Protein AF-A0A820PA06-F1 (afdb_monomer)

Organism: NCBI:txid433720

Secondary structure (DSSP, 8-state):
---SHHHHHHHHHHTT--EEEE-TTS-EEEE-S---HHHHHHHHT-HHHHTT-HHHHHHHHHHHHHHHHHHHHS-----

Solvent-accessible surface area (backbone atoms only — not comparable to full-atom values): 4661 Å² total; per-residue (Å²): 134,55,90,41,55,49,61,12,54,40,55,37,40,79,69,77,43,71,48,74,49,58,40,90,97,65,44,68,47,78,43,81,65,85,69,55,55,70,55,54,50,51,55,57,69,29,53,73,36,47,74,70,38,61,66,60,35,52,52,52,44,54,50,47,20,51,51,32,42,48,51,68,76,53,67,82,77,89,125

Radius of gyration: 12.65 Å; Cα contacts (8 Å, |Δi|>4): 91; chains: 1; bounding box: 40×21×32 Å

Foldseek 3Di:
DLPFQLSLQQLCLVLVHKDWAADPPFDIDIDNDRDDSVVSVCVLCPCRRYVNPVVSSVVVSVVSSVVSVVCVVDPPPPD

Nearest PDB structures (foldseek):
  8jfk-assembly1_N  TM=9.157E-01  e=2.478E-03  Homo sapiens
  8jfl-assembly1_N  TM=8.651E-01  e=3.624E-03  Homo sapiens
  8hki-assembly1_d  TM=2.819E-01  e=5.999E+00  Homo sapiens

pLDDT: mean 86.55, std 11.09, range [39.41, 95.19]

Mean predicted aligned error: 5.06 Å

InterPro domains:
  IPR008734 Phosphorylase kinase alpha/beta subunit [PTHR10749] (2-75)

Sequence (79 aa):
MVDSLAPAVTNLLVRGKIVTMGIFGYEETVIDKPMRPNEIFKILYSENIFGRSIFHAVLLQELLINIAVFMNTYPVTIV

Structure (mmCIF, N/CA/C/O backbone):
data_AF-A0A820PA06-F1
#
_entry.id   AF-A0A820PA06-F1
#
loop_
_atom_site.group_PDB
_atom_site.id
_atom_site.type_symbol
_atom_site.label_atom_id
_atom_site.label_alt_id
_atom_site.label_comp_id
_atom_site.label_asym_id
_atom_site.label_entity_id
_atom_site.label_seq_id
_atom_site.pdbx_PDB_ins_code
_atom_site.Cartn_x
_atom_site.Cartn_y
_atom_site.Cartn_z
_atom_site.occupancy
_atom_site.B_iso_or_equiv
_atom_site.auth_seq_id
_atom_site.auth_comp_id
_atom_site.auth_asym_id
_atom_site.auth_atom_id
_atom_site.pdbx_PDB_model_num
ATOM 1 N N . MET A 1 1 ? -4.331 10.168 15.311 1.00 50.78 1 MET A N 1
ATOM 2 C CA . MET A 1 1 ? -3.384 10.580 14.259 1.00 50.78 1 MET A CA 1
ATOM 3 C C . MET A 1 1 ? -3.104 9.366 13.395 1.00 50.78 1 MET A C 1
ATOM 5 O O . MET A 1 1 ? -2.726 8.330 13.930 1.00 50.78 1 MET A O 1
ATOM 9 N N . VAL A 1 2 ? -3.457 9.434 12.114 1.00 58.44 2 VAL A N 1
ATOM 10 C CA . VAL A 1 2 ? -3.157 8.380 11.139 1.00 58.44 2 VAL A CA 1
ATOM 11 C C . VAL A 1 2 ? -1.928 8.869 10.401 1.00 58.44 2 VAL A C 1
ATOM 13 O O . VAL A 1 2 ? -2.057 9.493 9.363 1.00 58.44 2 VAL A O 1
ATOM 16 N N . ASP A 1 3 ? -0.754 8.625 10.972 1.00 69.50 3 ASP A N 1
ATOM 17 C CA . ASP A 1 3 ? 0.512 9.140 10.426 1.00 69.50 3 ASP A CA 1
ATOM 18 C C . ASP A 1 3 ? 1.306 8.011 9.747 1.00 69.50 3 ASP A C 1
ATOM 20 O O . ASP A 1 3 ? 2.527 8.044 9.638 1.00 69.50 3 ASP A O 1
ATOM 24 N N . SER A 1 4 ? 0.618 6.933 9.358 1.00 84.69 4 SER A N 1
ATOM 25 C CA . SER A 1 4 ? 1.244 5.731 8.818 1.00 84.69 4 SER A CA 1
ATOM 26 C C . SER A 1 4 ? 0.334 5.023 7.819 1.00 84.69 4 SER A C 1
ATOM 28 O O . SER A 1 4 ? -0.885 4.947 7.997 1.00 84.69 4 SER A O 1
ATOM 30 N N . LEU A 1 5 ? 0.958 4.463 6.783 1.00 90.38 5 LEU A N 1
ATOM 31 C CA . LEU A 1 5 ? 0.309 3.811 5.649 1.00 90.38 5 LEU A CA 1
ATOM 32 C C . LEU A 1 5 ? -0.621 2.662 6.060 1.00 90.38 5 LEU A C 1
ATOM 34 O O . LEU A 1 5 ? -1.751 2.584 5.590 1.00 90.38 5 LEU A O 1
ATOM 38 N N . ALA A 1 6 ? -0.181 1.764 6.942 1.00 91.00 6 ALA A N 1
ATOM 39 C CA . ALA A 1 6 ? -0.978 0.587 7.289 1.00 91.00 6 ALA A CA 1
ATOM 40 C C . ALA A 1 6 ? -2.253 0.930 8.090 1.00 91.00 6 ALA A C 1
ATOM 42 O O . ALA A 1 6 ? -3.330 0.444 7.728 1.00 91.00 6 ALA A O 1
ATOM 43 N N . PRO A 1 7 ? -2.195 1.815 9.108 1.00 91.88 7 PRO A N 1
ATOM 44 C CA . PRO A 1 7 ? -3.396 2.394 9.706 1.00 91.88 7 PRO A CA 1
ATOM 45 C C . PRO A 1 7 ? -4.270 3.159 8.706 1.00 91.88 7 PRO A C 1
ATOM 47 O O . PRO A 1 7 ? -5.492 3.077 8.799 1.00 91.88 7 PRO A O 1
ATOM 50 N N . ALA A 1 8 ? -3.679 3.881 7.745 1.00 92.69 8 ALA A N 1
ATOM 51 C CA . ALA A 1 8 ? -4.432 4.609 6.723 1.00 92.69 8 ALA A CA 1
ATOM 52 C C . ALA A 1 8 ? -5.253 3.665 5.841 1.00 92.69 8 ALA A C 1
ATOM 54 O O . ALA A 1 8 ? -6.472 3.807 5.760 1.00 92.69 8 ALA A O 1
ATOM 55 N N . VAL A 1 9 ? -4.610 2.646 5.269 1.00 93.12 9 VAL A N 1
ATOM 56 C CA . VAL A 1 9 ? -5.275 1.613 4.464 1.00 93.12 9 VAL A CA 1
ATOM 57 C C . VAL A 1 9 ? -6.353 0.911 5.286 1.00 93.12 9 VAL A C 1
ATOM 59 O O . VAL A 1 9 ? -7.494 0.833 4.847 1.00 93.12 9 VAL A O 1
ATOM 62 N N . THR A 1 10 ? -6.044 0.487 6.514 1.00 92.38 10 THR A N 1
ATOM 63 C CA . THR A 1 10 ? -7.031 -0.165 7.393 1.00 92.38 10 THR A CA 1
ATOM 64 C C . THR A 1 10 ? -8.250 0.726 7.640 1.00 92.38 10 THR A C 1
ATOM 66 O O . THR A 1 10 ? -9.378 0.252 7.523 1.00 92.38 10 THR A O 1
ATOM 69 N N . ASN A 1 11 ? -8.047 2.019 7.915 1.00 91.25 11 ASN A N 1
ATOM 70 C CA . ASN A 1 11 ? -9.136 2.976 8.121 1.00 91.25 11 ASN A CA 1
ATOM 71 C C . ASN A 1 11 ? -10.030 3.151 6.889 1.00 91.25 11 ASN A C 1
ATOM 73 O O . ASN A 1 11 ? -11.240 3.318 7.033 1.00 91.25 11 ASN A O 1
ATOM 77 N N . LEU A 1 12 ? -9.458 3.115 5.686 1.00 91.56 12 LEU A N 1
ATOM 78 C CA . LEU A 1 12 ? -10.237 3.165 4.449 1.00 91.56 12 LEU A CA 1
ATOM 79 C C . LEU A 1 12 ? -11.090 1.898 4.295 1.00 91.56 12 LEU A C 1
ATOM 81 O O . LEU A 1 12 ? -12.294 1.998 4.045 1.00 91.56 12 LEU A O 1
ATOM 85 N N . LEU A 1 13 ? -10.500 0.723 4.528 1.00 93.06 13 LEU A N 1
ATOM 86 C CA . LEU A 1 13 ? -11.182 -0.567 4.389 1.00 93.06 13 LEU A CA 1
ATOM 87 C C . LEU A 1 13 ? -12.353 -0.732 5.365 1.00 93.06 13 LEU A C 1
ATOM 89 O O . LEU A 1 13 ? -13.455 -1.088 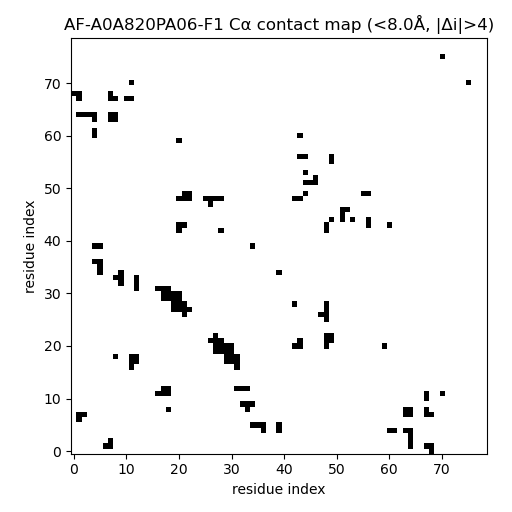4.951 1.00 93.06 13 LEU A O 1
ATOM 93 N N . VAL A 1 14 ? -12.169 -0.407 6.651 1.00 90.88 14 VAL A N 1
ATOM 94 C CA . VAL A 1 14 ? -13.251 -0.515 7.657 1.00 90.88 14 VAL A CA 1
ATOM 95 C C . VAL A 1 14 ? -14.411 0.455 7.399 1.00 90.88 14 VAL A C 1
ATOM 97 O O . VAL A 1 14 ? -15.501 0.269 7.931 1.00 90.88 14 VAL A O 1
ATOM 100 N N . ARG A 1 15 ? -14.206 1.472 6.551 1.00 88.81 15 ARG A N 1
ATOM 101 C CA . ARG A 1 15 ? -15.240 2.411 6.075 1.00 88.81 15 ARG A CA 1
ATOM 102 C C . ARG A 1 15 ? -15.876 1.972 4.746 1.00 88.81 15 ARG A C 1
ATOM 104 O O . ARG A 1 15 ? -16.464 2.795 4.030 1.00 88.81 15 ARG A O 1
ATOM 111 N N . GLY A 1 16 ? -15.727 0.694 4.394 1.00 89.00 16 GLY A N 1
ATOM 112 C CA . GLY A 1 16 ? -16.306 0.088 3.195 1.00 89.00 16 GLY A CA 1
ATOM 113 C C . GLY A 1 16 ? -15.710 0.621 1.894 1.00 89.00 16 GLY A C 1
ATOM 114 O O . GLY A 1 16 ? -16.406 0.671 0.882 1.00 89.00 16 GLY A O 1
ATOM 115 N N . LYS A 1 17 ? -14.464 1.108 1.918 1.00 91.19 17 LYS A N 1
ATOM 116 C CA . LYS A 1 17 ? -13.722 1.479 0.705 1.00 91.19 17 LYS A CA 1
ATOM 117 C C . LYS A 1 17 ? -12.795 0.335 0.313 1.00 91.19 17 LYS A C 1
ATOM 119 O O . LYS A 1 17 ? -12.400 -0.457 1.157 1.00 91.19 17 LYS A O 1
ATOM 124 N N . ILE A 1 18 ? -12.440 0.278 -0.963 1.00 93.00 18 ILE A N 1
ATOM 125 C CA . ILE A 1 18 ? -11.427 -0.631 -1.504 1.00 93.00 18 ILE A CA 1
ATOM 126 C C . ILE A 1 18 ? -10.257 0.235 -1.961 1.00 93.00 18 ILE A C 1
ATOM 128 O O . ILE A 1 18 ? -10.476 1.324 -2.498 1.00 93.00 18 ILE A O 1
ATOM 132 N N . VAL A 1 19 ? -9.029 -0.219 -1.717 1.00 93.75 19 VAL A N 1
ATOM 133 C CA . VAL A 1 19 ? -7.822 0.519 -2.101 1.00 93.75 19 VAL A CA 1
ATOM 134 C C . VAL A 1 19 ? -7.132 -0.222 -3.236 1.00 93.75 19 VAL A C 1
ATOM 136 O O . VAL A 1 19 ? -6.624 -1.319 -3.034 1.00 93.75 19 VAL A O 1
ATOM 139 N N . THR A 1 20 ? -7.079 0.391 -4.414 1.00 93.12 20 THR A N 1
ATOM 140 C CA . THR A 1 20 ? -6.267 -0.096 -5.536 1.00 93.12 20 THR A CA 1
ATOM 141 C C . THR A 1 20 ? -4.965 0.691 -5.579 1.00 93.12 20 THR A C 1
ATOM 143 O O . THR A 1 20 ? -4.981 1.922 -5.577 1.00 93.12 20 THR A O 1
ATOM 146 N N . MET A 1 21 ? -3.835 -0.011 -5.583 1.00 91.94 21 MET A N 1
ATOM 147 C CA . MET A 1 21 ? -2.502 0.581 -5.668 1.00 91.94 21 MET A CA 1
ATOM 148 C C . MET A 1 21 ? -1.865 0.221 -7.002 1.00 91.94 21 MET A C 1
ATOM 150 O O . MET A 1 21 ? -1.647 -0.958 -7.275 1.00 91.94 21 MET A O 1
ATOM 154 N N . GLY A 1 22 ? -1.528 1.234 -7.794 1.00 89.81 22 GLY A N 1
ATOM 155 C CA . GLY A 1 22 ? -0.692 1.064 -8.971 1.00 89.81 22 GLY A CA 1
ATOM 156 C C . GLY A 1 22 ? -0.900 2.087 -10.058 1.00 89.81 22 GLY A C 1
ATOM 157 O O . GLY A 1 22 ? -1.406 3.182 -9.805 1.00 89.81 22 GLY A O 1
ATOM 158 N N . ILE A 1 23 ? -0.434 1.736 -11.251 1.00 86.44 23 ILE A N 1
ATOM 159 C CA . ILE A 1 23 ? -0.589 2.561 -12.442 1.00 86.44 23 ILE A CA 1
ATOM 160 C C . ILE A 1 23 ? -1.745 1.981 -13.244 1.00 86.44 23 ILE A C 1
ATOM 162 O O . ILE A 1 23 ? -1.687 0.844 -13.710 1.00 86.44 23 ILE A O 1
ATOM 166 N N . PHE A 1 24 ? -2.780 2.794 -13.434 1.00 85.31 24 PHE A N 1
ATOM 167 C CA . PHE A 1 24 ? -3.946 2.418 -14.220 1.00 85.31 24 PHE A CA 1
ATOM 168 C C . PHE A 1 24 ? -3.547 1.915 -15.615 1.00 85.31 24 PHE A C 1
ATOM 170 O O . PHE A 1 24 ? -2.804 2.585 -16.338 1.00 85.31 24 PHE A O 1
ATOM 177 N N . GLY A 1 25 ? -4.058 0.742 -15.994 1.00 84.06 25 GLY A N 1
ATOM 178 C CA . GLY A 1 25 ? -3.754 0.101 -17.279 1.00 84.06 25 GLY A CA 1
ATOM 179 C C . GLY A 1 25 ? -2.426 -0.666 -17.327 1.00 84.06 25 GLY A C 1
ATOM 180 O O . GLY A 1 25 ? -2.062 -1.157 -18.394 1.00 84.06 25 GLY A O 1
ATOM 181 N N . TYR A 1 26 ? -1.723 -0.780 -16.199 1.00 85.25 26 TYR A N 1
ATOM 182 C CA . TYR A 1 26 ? -0.525 -1.604 -16.030 1.00 85.25 26 TYR A CA 1
ATOM 183 C C . TYR A 1 26 ? -0.727 -2.566 -14.845 1.00 85.25 26 TYR A C 1
ATOM 185 O O . TYR A 1 26 ? -1.758 -3.225 -14.747 1.00 85.25 26 TYR A O 1
ATOM 193 N N . GLU A 1 27 ? 0.261 -2.674 -13.958 1.00 89.12 27 GLU A N 1
ATOM 194 C CA . GLU A 1 27 ? 0.195 -3.474 -12.741 1.00 89.12 27 GLU A CA 1
ATOM 195 C C . GLU A 1 27 ? -0.556 -2.711 -11.646 1.00 89.12 27 GLU A C 1
ATOM 197 O O . GLU A 1 27 ? -0.165 -1.615 -11.228 1.00 89.12 27 GLU A O 1
ATOM 202 N N . GLU A 1 28 ? -1.628 -3.330 -11.157 1.00 90.81 28 GLU A N 1
ATOM 203 C CA . GLU A 1 28 ? -2.451 -2.832 -10.064 1.00 90.81 28 GLU A CA 1
ATOM 204 C C . GLU A 1 28 ? -2.667 -3.946 -9.041 1.00 90.81 28 GLU A C 1
ATOM 206 O O . GLU A 1 28 ? -2.922 -5.102 -9.380 1.00 90.81 28 GLU A O 1
ATOM 211 N N . THR A 1 29 ? -2.589 -3.599 -7.761 1.00 92.94 29 THR A N 1
ATOM 212 C CA . THR A 1 29 ? -2.923 -4.506 -6.664 1.00 92.94 29 THR A CA 1
ATOM 213 C C . THR A 1 29 ? -4.128 -3.967 -5.916 1.00 92.94 29 THR A C 1
ATOM 215 O O . THR A 1 29 ? -4.103 -2.854 -5.389 1.00 92.94 29 THR A O 1
ATOM 218 N N . VAL A 1 30 ? -5.184 -4.774 -5.855 1.00 93.69 30 VAL A N 1
ATOM 219 C CA . VAL A 1 30 ? -6.383 -4.466 -5.077 1.00 93.69 30 VAL A CA 1
ATOM 220 C C . VAL A 1 30 ? -6.193 -4.967 -3.651 1.00 93.69 30 VAL A C 1
ATOM 222 O O . VAL A 1 30 ? -5.887 -6.136 -3.423 1.00 93.69 30 VAL A O 1
ATOM 225 N N . ILE A 1 31 ? -6.397 -4.073 -2.690 1.00 94.06 31 ILE A N 1
ATOM 226 C CA . ILE A 1 31 ? -6.444 -4.377 -1.266 1.00 94.06 31 ILE A CA 1
ATOM 227 C C . ILE A 1 31 ? -7.898 -4.232 -0.824 1.00 94.06 31 ILE A C 1
ATOM 229 O O . ILE A 1 31 ? -8.445 -3.129 -0.771 1.00 94.06 31 ILE A O 1
ATOM 233 N N . ASP A 1 32 ? -8.519 -5.365 -0.518 1.00 93.75 32 ASP A N 1
ATOM 234 C CA . ASP A 1 32 ? -9.922 -5.496 -0.111 1.00 93.75 32 ASP A CA 1
ATOM 235 C C . ASP A 1 32 ? -10.083 -5.943 1.353 1.00 93.75 32 ASP A C 1
ATOM 237 O O . ASP A 1 32 ? -11.179 -5.909 1.911 1.00 93.75 32 ASP A O 1
ATOM 241 N N . LYS A 1 33 ? -8.979 -6.323 2.002 1.00 92.56 33 LYS A N 1
ATOM 242 C CA . LYS A 1 33 ? -8.927 -6.758 3.399 1.00 92.56 33 LYS A CA 1
ATOM 243 C C . LYS A 1 33 ? -7.707 -6.184 4.120 1.00 92.56 33 LYS A C 1
ATOM 245 O O . LYS A 1 33 ? -6.690 -5.917 3.477 1.00 92.56 33 LYS A O 1
ATOM 250 N N . PRO A 1 34 ? -7.767 -6.006 5.452 1.00 88.94 34 PRO A N 1
ATOM 251 C CA . PRO A 1 34 ? -6.611 -5.563 6.219 1.00 88.94 34 PRO A CA 1
ATOM 252 C C . PRO A 1 34 ? -5.421 -6.511 6.034 1.00 88.94 34 PRO A C 1
ATOM 254 O O . PRO A 1 34 ? -5.562 -7.733 6.104 1.00 88.94 34 PRO A O 1
ATOM 257 N N . MET A 1 35 ? -4.244 -5.933 5.821 1.00 91.50 35 MET A N 1
ATOM 258 C CA . MET A 1 35 ? -2.981 -6.645 5.629 1.00 91.50 35 MET A CA 1
ATOM 259 C C . MET A 1 35 ? -1.961 -6.205 6.676 1.00 91.50 35 MET A C 1
ATOM 261 O O . MET A 1 35 ? -2.104 -5.152 7.307 1.00 91.50 35 MET A O 1
ATOM 265 N N . ARG A 1 36 ? -0.896 -6.989 6.863 1.00 91.75 36 ARG A N 1
ATOM 266 C CA . ARG A 1 36 ? 0.192 -6.588 7.762 1.00 91.75 36 ARG A CA 1
ATOM 267 C C . ARG A 1 36 ? 0.935 -5.385 7.168 1.00 91.75 36 ARG A C 1
ATOM 269 O O . ARG A 1 36 ? 1.117 -5.335 5.951 1.00 91.75 36 ARG A O 1
ATOM 276 N N . PRO A 1 37 ? 1.465 -4.464 7.996 1.00 90.50 37 PRO A N 1
ATOM 277 C CA . PRO A 1 37 ? 2.186 -3.292 7.497 1.00 90.50 37 PRO A CA 1
ATOM 278 C C . PRO A 1 37 ? 3.305 -3.624 6.502 1.00 90.50 37 PRO A C 1
ATOM 280 O O . PRO A 1 37 ? 3.443 -2.963 5.478 1.00 90.50 37 PRO A O 1
ATOM 283 N N . ASN A 1 38 ? 4.043 -4.706 6.758 1.00 91.62 38 ASN A N 1
ATOM 284 C CA . ASN A 1 38 ? 5.125 -5.162 5.886 1.00 91.62 38 ASN A CA 1
ATOM 285 C C . ASN A 1 38 ? 4.631 -5.645 4.516 1.00 91.62 38 ASN A C 1
ATOM 287 O O . ASN A 1 38 ? 5.373 -5.557 3.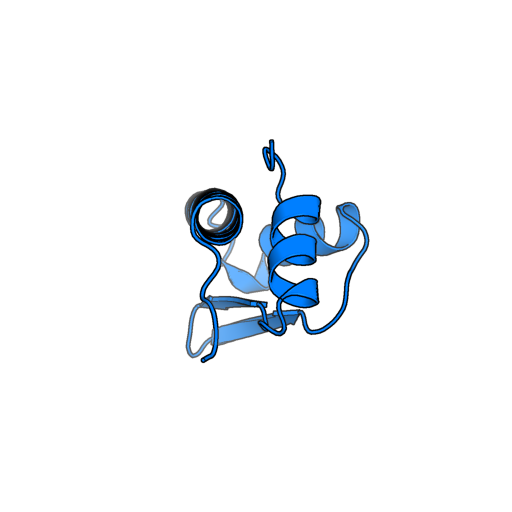545 1.00 91.62 38 ASN A O 1
ATOM 291 N N . GLU A 1 39 ? 3.415 -6.183 4.425 1.00 93.12 39 GLU A N 1
ATOM 292 C CA . GLU A 1 39 ? 2.840 -6.633 3.153 1.00 93.12 39 GLU A CA 1
ATOM 293 C C . GLU A 1 39 ? 2.409 -5.431 2.314 1.00 93.12 39 GLU A C 1
ATOM 295 O O . GLU A 1 39 ? 2.755 -5.355 1.140 1.00 93.12 39 GLU A O 1
ATOM 300 N N . ILE A 1 40 ? 1.754 -4.449 2.943 1.00 92.31 40 ILE A N 1
ATOM 301 C CA . ILE A 1 40 ? 1.352 -3.196 2.290 1.00 92.31 40 ILE A CA 1
ATOM 302 C C . ILE A 1 40 ? 2.585 -2.443 1.778 1.00 92.31 40 ILE A C 1
ATOM 304 O O . ILE A 1 40 ? 2.606 -1.986 0.638 1.00 92.31 40 ILE A O 1
ATOM 308 N N . PHE A 1 41 ? 3.638 -2.362 2.596 1.00 91.19 41 PHE A N 1
ATOM 309 C CA . PHE A 1 41 ? 4.905 -1.757 2.193 1.00 91.19 41 PHE A CA 1
ATOM 310 C C . PHE A 1 41 ? 5.527 -2.489 0.996 1.00 91.19 41 PHE A C 1
ATOM 312 O O . PHE A 1 41 ? 5.928 -1.856 0.025 1.00 91.19 41 PHE A O 1
ATOM 319 N N . LYS A 1 42 ? 5.575 -3.827 1.034 1.00 91.94 42 LYS A N 1
ATOM 320 C CA . LYS A 1 42 ? 6.121 -4.628 -0.071 1.00 91.94 42 LYS A CA 1
ATOM 321 C C . LYS A 1 42 ? 5.350 -4.437 -1.369 1.00 91.94 42 LYS A C 1
ATOM 323 O O . LYS A 1 42 ?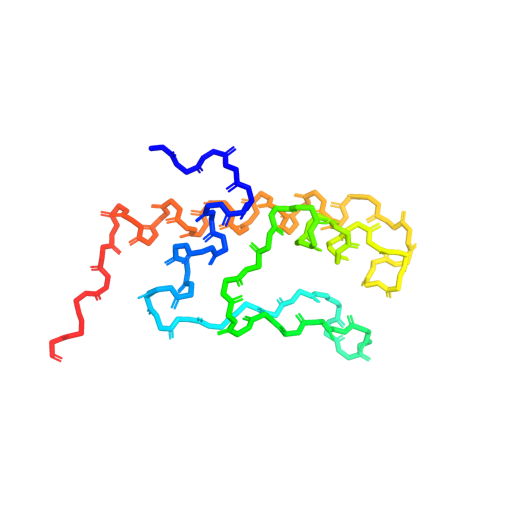 5.989 -4.385 -2.409 1.00 91.94 42 LYS A O 1
ATOM 328 N N . ILE A 1 43 ? 4.022 -4.339 -1.309 1.00 91.69 43 ILE A N 1
ATOM 329 C CA . ILE A 1 43 ? 3.187 -4.040 -2.477 1.00 91.69 43 ILE A CA 1
ATOM 330 C C . ILE A 1 43 ? 3.590 -2.670 -3.021 1.00 91.69 43 ILE A C 1
ATOM 332 O O . ILE A 1 43 ? 4.120 -2.585 -4.125 1.00 91.69 43 ILE A O 1
ATOM 336 N N . LEU A 1 44 ? 3.439 -1.617 -2.213 1.00 91.44 44 LEU A N 1
ATOM 337 C CA . LEU A 1 44 ? 3.612 -0.235 -2.657 1.00 91.44 44 LEU A CA 1
ATOM 338 C C . LEU A 1 44 ? 5.008 0.054 -3.229 1.00 91.44 44 LEU A C 1
ATOM 340 O O . LEU A 1 44 ? 5.129 0.788 -4.203 1.00 91.44 44 LEU A O 1
ATOM 344 N N . TYR A 1 45 ? 6.053 -0.529 -2.643 1.00 90.44 45 TYR A N 1
ATOM 345 C CA . TYR A 1 45 ? 7.439 -0.333 -3.077 1.00 90.44 45 TYR A CA 1
ATOM 346 C C . TYR A 1 45 ? 7.959 -1.457 -3.986 1.00 90.44 45 TYR A C 1
ATOM 348 O O . TYR A 1 45 ? 9.163 -1.536 -4.238 1.00 90.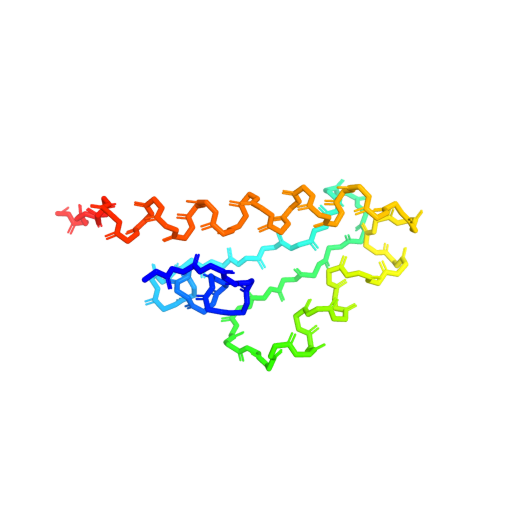44 45 TYR A O 1
ATOM 356 N N . SER A 1 46 ? 7.086 -2.341 -4.478 1.00 89.25 46 SER A N 1
ATOM 357 C CA . SER A 1 46 ? 7.495 -3.364 -5.441 1.00 89.25 46 SER A CA 1
ATOM 358 C C . SER A 1 46 ? 7.862 -2.746 -6.792 1.00 89.25 46 SER A C 1
ATOM 360 O O . SER A 1 46 ? 7.284 -1.753 -7.239 1.00 89.25 46 SER A O 1
ATOM 362 N N . GLU A 1 47 ? 8.824 -3.368 -7.478 1.00 81.44 47 GLU A N 1
ATOM 363 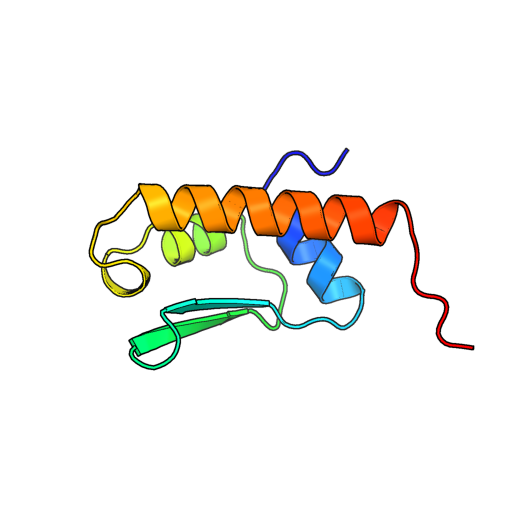C CA . GLU A 1 47 ? 9.262 -2.905 -8.798 1.00 81.44 47 GLU A CA 1
ATOM 364 C C . GLU A 1 47 ? 8.155 -3.006 -9.856 1.00 81.44 47 GLU A C 1
ATOM 366 O O . GLU A 1 47 ? 8.153 -2.221 -10.802 1.00 81.44 47 GLU A O 1
ATOM 371 N N . ASN A 1 48 ? 7.204 -3.924 -9.665 1.00 80.81 48 ASN A N 1
ATOM 372 C CA . ASN A 1 48 ? 6.137 -4.216 -10.619 1.00 80.81 48 ASN A CA 1
ATOM 373 C C . ASN A 1 48 ? 5.138 -3.063 -10.744 1.00 80.81 48 ASN A C 1
ATOM 375 O O . ASN A 1 48 ? 4.692 -2.759 -11.842 1.00 80.81 48 ASN A O 1
ATOM 379 N N . ILE A 1 49 ? 4.819 -2.394 -9.634 1.00 83.50 49 ILE A N 1
ATOM 380 C CA . ILE A 1 49 ? 3.681 -1.470 -9.576 1.00 83.50 49 ILE A CA 1
ATOM 381 C C . ILE A 1 49 ? 4.054 -0.053 -10.047 1.00 83.50 49 ILE A C 1
ATOM 383 O O . ILE A 1 49 ? 3.237 0.626 -10.662 1.00 83.50 49 ILE A O 1
ATOM 387 N N . PHE A 1 50 ? 5.297 0.393 -9.807 1.00 85.25 50 PHE A N 1
ATOM 388 C CA . PHE A 1 50 ? 5.770 1.739 -10.188 1.00 85.25 50 PHE A CA 1
ATOM 389 C C . PHE A 1 50 ? 7.065 1.760 -11.009 1.00 85.25 50 PHE A C 1
ATOM 391 O O . PHE A 1 50 ? 7.709 2.807 -11.113 1.00 85.25 50 PHE A O 1
ATOM 398 N N . GLY A 1 51 ? 7.505 0.627 -11.565 1.00 77.81 51 GLY A N 1
ATOM 399 C CA . GLY A 1 51 ? 8.681 0.579 -12.443 1.00 77.81 51 GLY A CA 1
ATOM 400 C C . GLY A 1 51 ? 9.955 1.135 -11.793 1.00 77.81 51 GLY A C 1
ATOM 401 O O . GLY A 1 51 ? 10.667 1.927 -12.406 1.00 77.81 51 GLY A O 1
ATOM 402 N N . ARG A 1 52 ? 10.213 0.772 -10.525 1.00 76.12 52 ARG A N 1
ATOM 403 C CA . ARG A 1 52 ? 11.306 1.287 -9.658 1.00 76.12 52 ARG A CA 1
ATOM 404 C C . ARG A 1 52 ? 11.234 2.775 -9.299 1.00 76.12 52 ARG A C 1
ATOM 406 O O . ARG A 1 52 ? 12.148 3.299 -8.659 1.00 76.12 52 ARG A O 1
ATOM 413 N N . SER A 1 53 ? 10.164 3.473 -9.663 1.00 86.12 53 SER A N 1
ATOM 414 C CA . SER A 1 53 ? 10.012 4.880 -9.318 1.00 86.12 53 SER A CA 1
ATOM 415 C C . SER A 1 53 ? 9.540 5.056 -7.874 1.00 86.12 53 SER A C 1
ATOM 417 O O . SER A 1 53 ? 8.345 5.051 -7.577 1.00 86.12 53 SER A O 1
ATOM 419 N N . ILE A 1 54 ? 10.497 5.272 -6.969 1.00 89.12 54 ILE A N 1
ATOM 420 C CA . ILE A 1 54 ? 10.213 5.522 -5.549 1.00 89.12 54 ILE A CA 1
ATOM 421 C C . ILE A 1 54 ? 9.341 6.766 -5.332 1.00 89.12 54 ILE A C 1
ATOM 423 O O . ILE A 1 54 ? 8.562 6.818 -4.387 1.00 89.12 54 ILE A O 1
ATOM 427 N N . PHE A 1 55 ? 9.428 7.749 -6.233 1.00 91.75 55 PHE A N 1
ATOM 428 C CA . PHE A 1 55 ? 8.632 8.971 -6.167 1.00 91.75 5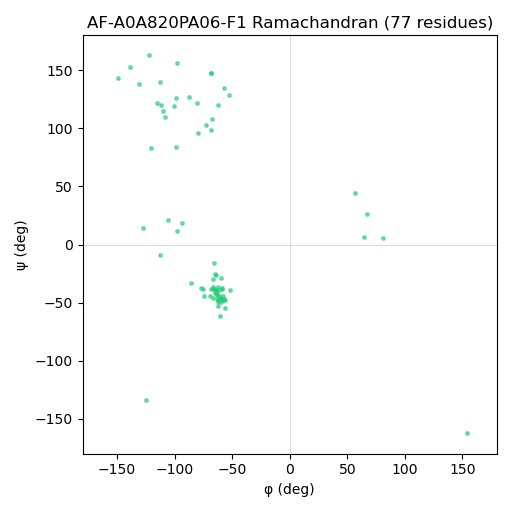5 PHE A CA 1
ATOM 429 C C . PHE A 1 55 ? 7.128 8.680 -6.226 1.00 91.75 55 PHE A C 1
ATOM 431 O O . PHE A 1 55 ? 6.378 9.198 -5.404 1.00 91.75 55 PHE A O 1
ATOM 438 N N . HIS A 1 56 ? 6.688 7.817 -7.148 1.00 91.44 56 HIS A N 1
ATOM 439 C CA . HIS A 1 56 ? 5.272 7.462 -7.270 1.00 91.44 56 HIS A CA 1
ATOM 440 C C . HIS A 1 56 ? 4.775 6.684 -6.046 1.00 91.44 56 HIS A C 1
ATOM 442 O O . HIS A 1 56 ? 3.671 6.942 -5.569 1.00 91.44 56 HIS A O 1
ATOM 448 N N . ALA A 1 57 ? 5.613 5.799 -5.494 1.00 91.50 57 ALA A N 1
ATOM 449 C CA . ALA A 1 57 ? 5.298 5.068 -4.270 1.00 91.50 57 ALA A CA 1
ATOM 450 C C . ALA A 1 57 ? 5.107 6.018 -3.074 1.00 91.50 57 ALA A C 1
ATOM 452 O O . ALA A 1 57 ? 4.093 5.933 -2.382 1.00 91.50 57 ALA A O 1
ATOM 453 N N . VAL A 1 58 ? 6.028 6.968 -2.864 1.00 93.19 58 VAL A N 1
ATOM 454 C CA . VAL A 1 58 ? 5.915 7.961 -1.780 1.00 93.19 58 VAL A CA 1
ATOM 455 C C . VAL A 1 58 ? 4.710 8.879 -1.995 1.00 93.19 58 VAL A C 1
ATOM 457 O O . VAL A 1 58 ? 3.966 9.138 -1.054 1.00 93.19 58 VAL A O 1
ATOM 460 N N . LEU A 1 59 ? 4.459 9.328 -3.228 1.00 94.00 59 LEU A N 1
ATOM 461 C CA . LEU A 1 59 ? 3.299 10.164 -3.535 1.00 94.00 59 LEU A CA 1
ATOM 462 C C . LEU A 1 59 ? 1.984 9.444 -3.198 1.00 94.00 59 LEU A C 1
ATOM 464 O O . LEU A 1 59 ? 1.118 10.022 -2.540 1.00 94.00 59 LEU A O 1
ATOM 468 N N . LEU A 1 60 ? 1.840 8.179 -3.610 1.00 92.81 60 LEU A N 1
ATOM 469 C CA . LEU A 1 60 ? 0.646 7.397 -3.297 1.00 92.81 60 LEU A CA 1
ATOM 470 C C . LEU A 1 60 ? 0.534 7.116 -1.790 1.00 92.81 60 LEU A C 1
ATOM 472 O O . LEU A 1 60 ? -0.573 7.159 -1.254 1.00 92.81 60 LEU A O 1
ATOM 476 N N . GLN A 1 61 ? 1.654 6.886 -1.094 1.00 93.75 61 GLN A N 1
ATOM 477 C CA . GLN A 1 61 ? 1.673 6.752 0.365 1.00 93.75 61 GLN A CA 1
ATOM 478 C C . GLN A 1 61 ? 1.064 7.981 1.046 1.00 93.75 61 GLN A C 1
ATOM 480 O O . GLN A 1 61 ? 0.128 7.845 1.837 1.00 93.75 61 GLN A O 1
ATOM 485 N N . GLU A 1 62 ? 1.573 9.171 0.724 1.00 95.19 62 GLU A N 1
ATOM 486 C CA . GLU A 1 62 ? 1.110 10.422 1.325 1.00 95.19 62 GLU A CA 1
ATOM 487 C C . GLU A 1 62 ? -0.340 10.717 0.946 1.00 95.19 62 GLU A C 1
ATOM 489 O O . GLU A 1 62 ? -1.128 11.137 1.796 1.00 95.19 62 GLU A O 1
ATOM 494 N N . LEU A 1 63 ? -0.736 10.433 -0.296 1.00 94.12 63 LEU A N 1
ATOM 495 C CA . LEU A 1 63 ? -2.120 10.584 -0.734 1.00 94.12 63 LEU A CA 1
ATOM 496 C C . LEU A 1 63 ? -3.070 9.697 0.086 1.00 94.12 63 LEU A C 1
ATOM 498 O O . LEU A 1 63 ? -4.085 10.183 0.583 1.00 94.12 63 LEU A O 1
ATOM 502 N N . LEU A 1 64 ? -2.733 8.419 0.282 1.00 93.69 64 LEU A N 1
ATOM 503 C CA . LEU A 1 64 ? -3.545 7.490 1.075 1.00 93.69 64 LEU A CA 1
ATOM 504 C C . LEU A 1 64 ? -3.653 7.919 2.539 1.00 93.69 64 LEU A C 1
ATOM 506 O O . LEU A 1 64 ? -4.744 7.867 3.112 1.00 93.69 64 LEU A O 1
ATOM 510 N N . ILE A 1 65 ? -2.541 8.360 3.133 1.00 94.31 65 ILE A N 1
ATOM 511 C CA . ILE A 1 65 ? -2.513 8.878 4.504 1.00 94.31 65 ILE A CA 1
ATOM 512 C C . ILE A 1 65 ? -3.435 10.097 4.624 1.00 94.31 65 ILE A C 1
ATOM 514 O O . ILE A 1 65 ? -4.318 10.114 5.485 1.00 94.31 65 ILE A O 1
ATOM 518 N N . ASN A 1 66 ? -3.309 11.070 3.720 1.00 93.31 66 ASN A N 1
ATOM 519 C CA . ASN A 1 66 ? -4.125 12.284 3.741 1.00 93.31 66 ASN A CA 1
ATOM 520 C C . ASN A 1 66 ? -5.617 11.997 3.514 1.00 93.31 66 ASN A C 1
ATOM 522 O O . ASN A 1 66 ? -6.452 12.556 4.225 1.00 93.31 66 ASN A O 1
ATOM 526 N N . ILE A 1 67 ? -5.978 11.089 2.598 1.00 91.69 67 ILE A N 1
ATOM 527 C CA . ILE A 1 67 ? -7.379 10.678 2.397 1.00 91.69 67 ILE A CA 1
ATOM 528 C C . ILE A 1 67 ? -7.925 9.999 3.659 1.00 91.69 67 ILE A C 1
ATOM 530 O O . ILE A 1 67 ? -9.045 10.291 4.080 1.00 91.69 67 ILE A O 1
ATOM 534 N N . ALA A 1 68 ? -7.152 9.117 4.297 1.00 91.31 68 ALA A N 1
ATOM 535 C CA . ALA A 1 68 ? -7.581 8.457 5.527 1.00 91.31 68 ALA A CA 1
ATOM 536 C C . ALA A 1 68 ? -7.776 9.454 6.683 1.00 91.31 68 ALA A C 1
ATOM 538 O O . ALA A 1 68 ? -8.744 9.335 7.438 1.00 91.31 68 ALA A O 1
ATOM 539 N N . VAL A 1 69 ? -6.898 10.456 6.809 1.00 90.50 6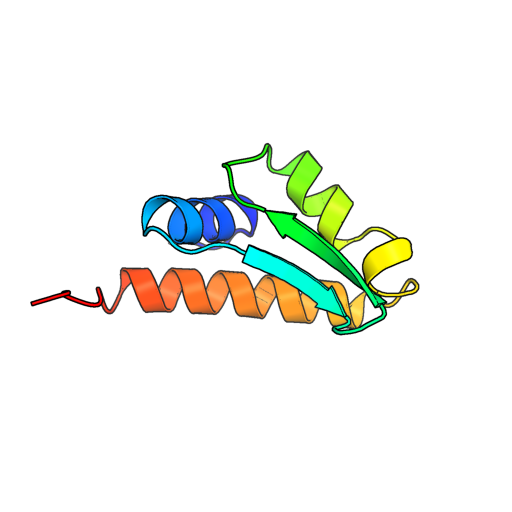9 VAL A N 1
ATOM 540 C CA . VAL A 1 69 ? -7.063 11.564 7.764 1.00 90.50 69 VAL A CA 1
ATOM 541 C 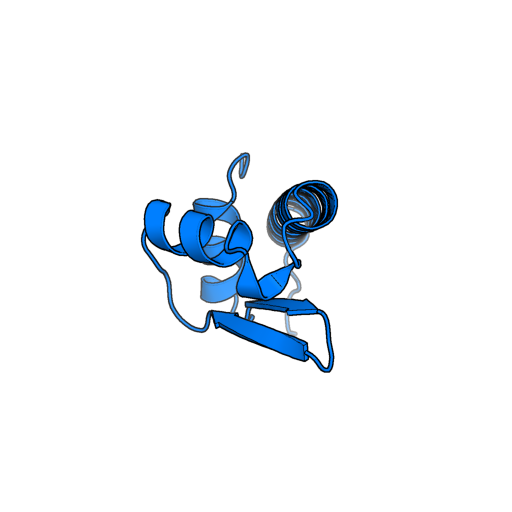C . VAL A 1 69 ? -8.321 12.368 7.439 1.00 90.50 69 VAL A C 1
ATOM 543 O O . VAL A 1 69 ? -9.154 12.561 8.321 1.00 90.50 69 VAL A O 1
ATOM 546 N N . PHE A 1 70 ? -8.508 12.768 6.180 1.00 89.19 70 PHE A N 1
ATOM 547 C CA . PHE A 1 70 ? -9.682 13.522 5.739 1.00 89.19 70 PHE A CA 1
ATOM 548 C C . PHE A 1 70 ? -10.990 12.789 6.059 1.00 89.19 70 PHE A C 1
ATOM 550 O O . PHE A 1 70 ? -11.887 13.367 6.667 1.00 89.19 70 PHE A O 1
ATOM 557 N N . MET A 1 71 ? -11.073 11.496 5.742 1.00 85.44 71 MET A N 1
ATOM 558 C CA . MET A 1 71 ? -12.242 10.653 6.026 1.00 85.44 71 MET A CA 1
ATOM 559 C C . MET A 1 71 ? -12.503 10.450 7.525 1.00 85.44 71 MET A C 1
ATOM 561 O O . MET A 1 71 ? -13.636 10.167 7.922 1.00 85.44 71 MET A O 1
ATOM 565 N N . ASN A 1 72 ? -11.471 10.555 8.366 1.00 82.50 72 ASN A N 1
ATOM 566 C CA . ASN A 1 72 ? -11.629 10.533 9.818 1.00 82.50 72 ASN A CA 1
ATOM 567 C 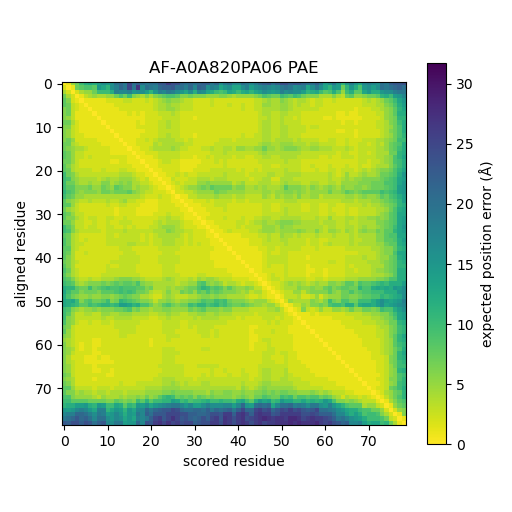C . ASN A 1 72 ? -12.150 11.866 10.362 1.00 82.50 72 ASN A C 1
ATOM 569 O O . ASN A 1 72 ? -12.965 11.853 11.282 1.00 82.50 72 ASN A O 1
ATOM 573 N N . THR A 1 73 ? -11.707 12.987 9.795 1.00 83.75 73 THR A N 1
ATOM 574 C CA . THR A 1 73 ? -12.133 14.334 10.200 1.00 83.75 73 THR A CA 1
ATOM 575 C C . THR A 1 73 ? -13.541 14.666 9.705 1.00 83.75 73 THR A C 1
ATOM 577 O O . THR A 1 73 ? -14.319 15.282 10.430 1.00 83.75 73 THR A O 1
ATOM 580 N N . TYR A 1 74 ? -13.885 14.230 8.493 1.00 81.31 74 TYR A N 1
ATOM 581 C CA . TYR A 1 74 ? -15.168 14.486 7.842 1.00 81.31 74 TYR A CA 1
ATOM 582 C C . TYR A 1 74 ? -15.859 13.156 7.525 1.00 81.31 74 TYR A C 1
ATOM 584 O O . TYR A 1 74 ? -15.740 12.639 6.410 1.00 81.31 74 TYR A O 1
ATOM 592 N N . PRO A 1 75 ? -16.559 12.549 8.499 1.00 65.88 75 PRO A N 1
ATOM 593 C CA . PRO A 1 75 ? -17.307 11.331 8.244 1.00 65.88 75 PRO A CA 1
ATOM 594 C C . PRO A 1 75 ? -18.396 11.616 7.204 1.00 65.88 75 PRO A C 1
ATOM 596 O O . PRO A 1 75 ? -19.275 12.446 7.419 1.00 65.88 75 PRO A O 1
ATOM 599 N N . VAL A 1 76 ? -18.342 10.918 6.068 1.00 65.31 76 VAL A N 1
ATOM 600 C CA . VAL A 1 76 ? -19.445 10.912 5.103 1.00 65.31 76 VAL A CA 1
ATOM 601 C C . VAL A 1 76 ? -20.610 10.171 5.756 1.00 65.31 76 VAL A C 1
ATOM 603 O O . VAL A 1 76 ? -20.621 8.940 5.797 1.00 65.31 76 VAL A O 1
ATOM 606 N N . THR A 1 77 ? -21.562 10.917 6.314 1.00 53.94 77 THR A N 1
ATOM 607 C CA . THR A 1 77 ? -22.852 10.379 6.750 1.00 53.94 77 THR A CA 1
ATOM 608 C C . THR A 1 77 ? -23.617 9.967 5.500 1.00 53.94 77 THR A C 1
ATOM 610 O O . THR A 1 77 ? -24.050 10.818 4.728 1.00 53.94 77 THR A O 1
ATOM 613 N N . ILE A 1 78 ? -23.749 8.661 5.272 1.00 52.25 78 ILE A N 1
ATOM 614 C CA . ILE A 1 78 ? -24.757 8.147 4.346 1.00 52.25 78 ILE A CA 1
ATOM 615 C C . ILE A 1 78 ? -26.088 8.319 5.085 1.00 52.25 78 ILE A C 1
ATOM 617 O O . ILE A 1 78 ? -26.341 7.602 6.053 1.00 52.25 78 ILE A O 1
ATOM 621 N N . VAL A 1 79 ? -26.844 9.350 4.704 1.00 39.41 79 VAL A N 1
ATOM 622 C CA . VAL A 1 79 ? -28.230 9.581 5.140 1.00 39.41 79 VAL A CA 1
ATOM 623 C C . VAL A 1 79 ? -29.170 8.850 4.196 1.00 39.41 79 VAL A C 1
ATOM 625 O O . VAL A 1 79 ? -28.895 8.899 2.975 1.00 39.41 79 VAL A O 1
#